Protein AF-A0A529KUZ6-F1 (afdb_monomer_lite)

Sequence (85 aa):
YTQPNEALERGEIDANAFQHKPYLDNQIKTQGYHIVPVGYTGVWPIGLYSKKHGKVADLPEGAVIGLPNDPSNEGRALHVLEHEG

Foldseek 3Di:
DCVVQVCCQVVVDVDDDDDDPVLVVVCCVPVVGPDDDPDDDDDDDDDDDDPPDDAPVRADPPRDDDFDPDPRRRVVVVVVVVVRD

Radius of gyration: 16.4 Å; chains: 1; bounding box: 40×23×40 Å

Structure (mmCIF, N/CA/C/O backbone):
data_AF-A0A529KUZ6-F1
#
_entry.id   AF-A0A529KUZ6-F1
#
loop_
_atom_site.group_PDB
_atom_site.id
_atom_site.type_symbol
_atom_site.label_atom_id
_atom_site.label_alt_id
_atom_site.label_comp_id
_atom_site.label_asym_id
_atom_site.label_entity_id
_atom_site.label_seq_id
_atom_site.pdbx_PDB_ins_code
_atom_site.Cartn_x
_atom_site.Cartn_y
_atom_site.Cartn_z
_atom_site.occupancy
_atom_site.B_iso_or_equiv
_atom_site.auth_seq_id
_atom_site.auth_comp_id
_atom_site.auth_asym_id
_atom_site.auth_atom_id
_atom_site.pdbx_PDB_model_num
ATOM 1 N N . TYR A 1 1 ? 4.678 5.280 0.373 1.00 62.03 1 TYR A N 1
ATOM 2 C CA . TYR A 1 1 ? 5.895 4.481 0.125 1.00 62.03 1 TYR A CA 1
ATOM 3 C C . TYR A 1 1 ? 6.222 4.469 -1.367 1.00 62.03 1 TYR A C 1
ATOM 5 O O . TYR A 1 1 ? 6.052 3.457 -2.022 1.00 62.03 1 TYR A O 1
ATOM 13 N N . THR A 1 2 ? 6.668 5.587 -1.940 1.00 73.50 2 THR A N 1
ATOM 14 C CA . THR A 1 2 ? 6.986 5.643 -3.385 1.00 73.50 2 THR A CA 1
ATOM 15 C C . THR A 1 2 ? 8.442 5.290 -3.691 1.00 73.50 2 THR A C 1
ATOM 17 O O . THR A 1 2 ? 8.736 4.776 -4.765 1.00 73.50 2 THR A O 1
ATOM 20 N N . GLN A 1 3 ? 9.336 5.495 -2.718 1.00 91.56 3 GLN A N 1
ATOM 21 C CA . GLN A 1 3 ? 10.787 5.402 -2.899 1.00 91.56 3 GLN A CA 1
ATOM 22 C C . GLN A 1 3 ? 11.289 4.069 -3.490 1.00 91.56 3 GLN A C 1
ATOM 24 O O . GLN A 1 3 ? 12.099 4.130 -4.407 1.00 91.56 3 GLN A O 1
ATOM 29 N N . PRO A 1 4 ? 10.823 2.869 -3.074 1.00 96.62 4 PRO A N 1
ATOM 30 C CA . PRO A 1 4 ? 11.389 1.629 -3.616 1.00 96.62 4 PRO A CA 1
ATOM 31 C C . PRO A 1 4 ? 11.071 1.391 -5.099 1.00 96.62 4 PRO A C 1
ATOM 33 O O . PRO A 1 4 ? 11.870 0.778 -5.800 1.00 96.62 4 PRO A O 1
ATOM 36 N N . ASN A 1 5 ? 9.914 1.857 -5.585 1.00 97.50 5 ASN A N 1
ATOM 37 C CA . ASN A 1 5 ? 9.584 1.773 -7.010 1.00 97.50 5 ASN A CA 1
ATOM 38 C C . ASN A 1 5 ? 10.328 2.836 -7.812 1.00 97.50 5 ASN A C 1
ATOM 40 O O . ASN A 1 5 ? 10.846 2.535 -8.876 1.00 97.50 5 ASN A O 1
ATOM 44 N N . GLU A 1 6 ? 10.442 4.048 -7.276 1.00 97.25 6 GLU A N 1
ATOM 45 C CA . GLU A 1 6 ? 11.194 5.130 -7.914 1.00 97.25 6 GLU A CA 1
ATOM 46 C C . GLU A 1 6 ? 12.692 4.792 -8.046 1.00 97.25 6 GLU A C 1
ATOM 48 O O . GLU A 1 6 ? 13.300 5.061 -9.077 1.00 97.25 6 GLU A O 1
ATOM 53 N N . ALA A 1 7 ? 13.287 4.171 -7.022 1.00 98.00 7 ALA A N 1
ATOM 54 C CA . ALA A 1 7 ? 14.671 3.695 -7.054 1.00 98.00 7 ALA A CA 1
ATOM 55 C C . ALA A 1 7 ? 14.867 2.565 -8.081 1.00 98.00 7 ALA A C 1
ATOM 57 O O . ALA A 1 7 ? 15.858 2.561 -8.807 1.00 98.00 7 ALA A O 1
ATOM 58 N N . LEU A 1 8 ? 13.912 1.630 -8.179 1.00 97.94 8 LEU A N 1
ATOM 59 C CA . LEU A 1 8 ? 13.959 0.547 -9.168 1.00 97.94 8 LEU A CA 1
ATOM 60 C C . LEU A 1 8 ? 13.813 1.081 -10.599 1.00 97.94 8 LEU A C 1
ATOM 62 O O . LEU A 1 8 ? 14.607 0.724 -11.461 1.00 97.94 8 LEU A O 1
ATOM 66 N N . GLU A 1 9 ? 12.854 1.976 -10.846 1.00 97.81 9 GLU A N 1
ATOM 67 C CA . GLU A 1 9 ? 12.667 2.608 -12.160 1.00 97.81 9 GLU A CA 1
ATOM 68 C C . GLU A 1 9 ? 13.920 3.385 -12.602 1.00 97.81 9 GLU A C 1
ATOM 70 O O . GLU A 1 9 ? 14.284 3.369 -13.775 1.00 97.81 9 GLU A O 1
ATOM 75 N N . ARG A 1 10 ? 14.616 4.036 -11.659 1.00 97.50 10 ARG A N 1
ATOM 76 C CA . ARG A 1 10 ? 15.881 4.749 -11.912 1.00 97.50 10 ARG A CA 1
ATOM 77 C C . ARG A 1 10 ? 17.103 3.838 -12.062 1.00 97.50 10 ARG A C 1
ATOM 79 O O . ARG A 1 10 ? 18.182 4.340 -12.369 1.00 97.50 10 ARG A O 1
ATOM 86 N N . GLY A 1 11 ? 16.959 2.530 -11.848 1.00 98.06 11 GLY A N 1
ATOM 87 C CA . GLY A 1 11 ? 18.070 1.577 -11.882 1.00 98.06 11 GLY A CA 1
ATOM 88 C C . GLY A 1 11 ? 19.043 1.709 -10.704 1.00 98.06 11 GLY A C 1
ATOM 89 O O . GLY A 1 11 ? 20.188 1.280 -10.808 1.00 98.06 11 GLY A O 1
ATOM 90 N N . GLU A 1 12 ? 18.618 2.311 -9.590 1.00 98.44 12 GLU A N 1
ATOM 91 C CA . GLU A 1 12 ? 19.426 2.433 -8.365 1.00 98.44 12 GLU A CA 1
ATOM 92 C C . GLU A 1 12 ? 19.468 1.118 -7.568 1.00 98.44 12 GLU A C 1
ATOM 94 O O . GLU A 1 12 ? 20.380 0.895 -6.772 1.00 98.44 12 GLU A O 1
ATOM 99 N N . ILE A 1 13 ? 18.475 0.250 -7.778 1.00 98.31 13 ILE A N 1
ATOM 100 C CA . ILE A 1 13 ? 18.380 -1.099 -7.213 1.00 98.31 13 ILE A CA 1
ATOM 101 C C . ILE A 1 13 ? 17.925 -2.079 -8.297 1.00 98.31 13 ILE A C 1
ATOM 103 O O . ILE A 1 13 ? 17.150 -1.707 -9.174 1.00 98.31 13 ILE A O 1
ATOM 107 N N . ASP A 1 14 ? 18.344 -3.342 -8.200 1.00 98.44 14 ASP A N 1
ATOM 108 C CA . ASP A 1 14 ? 17.979 -4.378 -9.182 1.00 98.44 14 ASP A CA 1
ATOM 109 C C . ASP A 1 14 ? 16.586 -4.983 -8.935 1.00 98.44 14 ASP A C 1
ATOM 111 O O . ASP A 1 14 ? 15.951 -5.517 -9.844 1.00 98.44 14 ASP A O 1
ATOM 115 N N . ALA A 1 15 ? 16.109 -4.939 -7.687 1.00 97.81 15 ALA A N 1
ATOM 116 C CA . ALA A 1 15 ? 14.811 -5.469 -7.282 1.00 97.81 15 ALA A CA 1
ATOM 117 C C . ALA A 1 15 ? 14.328 -4.841 -5.965 1.00 9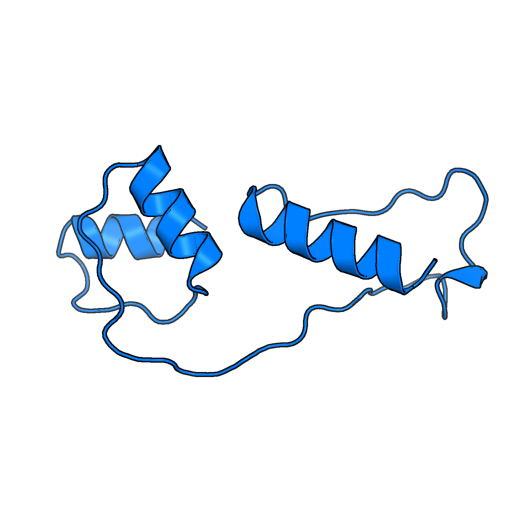7.81 15 ALA A C 1
ATOM 119 O O . ALA A 1 15 ? 15.125 -4.408 -5.132 1.00 97.81 15 ALA A O 1
ATOM 120 N N . ASN A 1 16 ? 13.012 -4.865 -5.732 1.00 97.69 16 ASN A N 1
ATOM 121 C CA . ASN A 1 16 ? 12.404 -4.578 -4.431 1.00 97.69 16 ASN A CA 1
ATOM 122 C C . ASN A 1 16 ? 11.371 -5.660 -4.056 1.00 97.69 1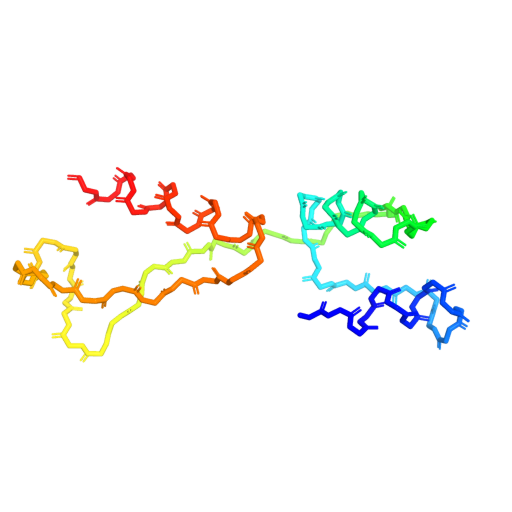6 ASN A C 1
ATOM 124 O O . A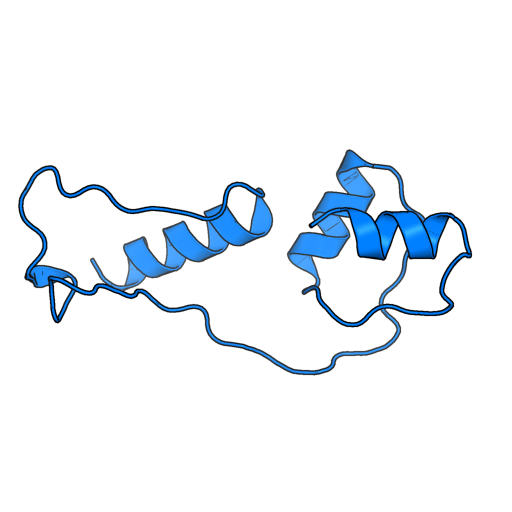SN A 1 16 ? 10.834 -6.345 -4.923 1.00 97.69 16 ASN A O 1
ATOM 128 N N . ALA A 1 17 ? 11.102 -5.826 -2.757 1.00 96.31 17 ALA A N 1
ATOM 129 C CA . ALA A 1 17 ? 10.190 -6.850 -2.235 1.00 96.31 17 ALA A CA 1
ATOM 130 C C . ALA A 1 17 ? 9.362 -6.318 -1.049 1.00 96.31 17 ALA A C 1
ATOM 132 O O . ALA A 1 17 ? 9.528 -6.757 0.086 1.00 96.31 17 ALA A O 1
ATOM 133 N N . PHE A 1 18 ? 8.492 -5.334 -1.303 1.00 95.50 18 PHE A N 1
ATOM 134 C CA . PHE A 1 18 ? 7.700 -4.664 -0.252 1.00 95.50 18 PHE A CA 1
ATOM 135 C C . PHE A 1 18 ? 6.192 -4.583 -0.533 1.00 95.50 18 PHE A C 1
ATOM 137 O O . PHE A 1 18 ? 5.415 -4.264 0.365 1.00 95.50 18 PHE A O 1
ATOM 144 N N . GLN A 1 19 ? 5.782 -4.806 -1.781 1.00 96.00 19 GLN A N 1
ATOM 145 C CA . GLN A 1 19 ? 4.449 -4.470 -2.276 1.00 96.00 19 GLN A CA 1
ATOM 146 C C . GLN A 1 19 ? 3.669 -5.706 -2.717 1.00 96.00 19 GLN A C 1
ATOM 148 O O . GLN A 1 19 ? 4.242 -6.741 -3.054 1.00 96.00 19 GLN A O 1
ATOM 153 N N . HIS A 1 20 ? 2.347 -5.568 -2.754 1.00 95.94 20 HIS A N 1
ATOM 154 C CA . HIS A 1 20 ? 1.446 -6.528 -3.389 1.00 95.94 20 HIS A CA 1
ATOM 155 C C . HIS A 1 20 ? 1.062 -6.060 -4.798 1.00 95.94 20 HIS A C 1
ATOM 157 O O . HIS A 1 20 ? 1.317 -4.918 -5.187 1.00 95.94 20 HIS A O 1
ATOM 163 N N . LYS A 1 21 ? 0.451 -6.958 -5.581 1.00 96.06 21 LYS A N 1
ATOM 164 C CA . LYS A 1 21 ? 0.125 -6.691 -6.988 1.00 96.06 21 LYS A CA 1
ATOM 165 C C . LYS A 1 21 ? -0.806 -5.477 -7.181 1.00 96.06 21 LYS A C 1
ATOM 167 O O . LYS A 1 21 ? -0.463 -4.640 -8.010 1.00 96.06 21 LYS A O 1
ATOM 172 N N . PRO A 1 22 ? -1.912 -5.308 -6.428 1.00 96.12 22 PRO A N 1
ATOM 173 C CA . PRO A 1 22 ? -2.758 -4.119 -6.567 1.00 96.12 22 PRO A CA 1
ATOM 174 C C . PRO A 1 22 ? -2.021 -2.791 -6.344 1.00 96.12 22 PRO A C 1
ATOM 176 O O . PRO A 1 22 ? -2.292 -1.813 -7.040 1.00 96.12 22 PRO A O 1
ATOM 179 N N . TYR A 1 23 ? -1.071 -2.752 -5.402 1.00 96.44 23 TYR A N 1
ATOM 180 C CA . TYR A 1 23 ? -0.243 -1.567 -5.177 1.00 96.44 23 TYR A CA 1
ATOM 181 C C . TYR A 1 23 ? 0.641 -1.270 -6.392 1.00 96.44 23 TYR A C 1
ATOM 183 O O . TYR A 1 23 ? 0.653 -0.135 -6.871 1.00 96.44 23 TYR A O 1
ATOM 191 N N . LEU A 1 24 ? 1.334 -2.289 -6.916 1.00 97.12 24 LEU A N 1
ATOM 192 C CA . LEU A 1 24 ? 2.181 -2.156 -8.103 1.00 97.12 24 LEU A CA 1
ATOM 193 C C . LEU A 1 24 ? 1.371 -1.706 -9.327 1.00 97.12 24 LEU A C 1
ATOM 195 O O . LEU A 1 24 ? 1.763 -0.751 -9.992 1.00 97.12 24 LEU A O 1
ATOM 199 N N . ASP A 1 25 ? 0.215 -2.323 -9.581 1.00 97.25 25 ASP A N 1
ATOM 200 C CA . ASP A 1 25 ? -0.670 -1.963 -10.696 1.00 97.25 25 ASP A CA 1
ATOM 201 C C . ASP A 1 25 ? -1.095 -0.483 -10.613 1.00 97.25 25 ASP A C 1
ATOM 203 O O . ASP A 1 25 ? -1.092 0.238 -11.614 1.00 97.25 25 ASP A O 1
ATOM 207 N N . ASN A 1 26 ? -1.417 0.006 -9.408 1.00 96.25 26 ASN A N 1
ATOM 208 C CA . ASN A 1 26 ? -1.756 1.412 -9.197 1.00 96.25 26 ASN A CA 1
ATOM 209 C C . ASN A 1 26 ? -0.543 2.342 -9.383 1.00 96.25 26 ASN A C 1
ATOM 211 O O . ASN A 1 26 ? -0.684 3.429 -9.943 1.00 96.25 26 ASN A O 1
ATOM 215 N N . GLN A 1 27 ? 0.649 1.939 -8.938 1.00 96.25 27 GLN A N 1
ATOM 216 C CA . GLN A 1 27 ? 1.882 2.706 -9.150 1.00 96.25 27 GLN A CA 1
ATOM 217 C C . GLN A 1 27 ? 2.227 2.813 -10.639 1.00 96.25 27 GLN A C 1
ATOM 219 O O . GLN A 1 27 ? 2.483 3.915 -11.110 1.00 96.25 27 GLN A O 1
ATOM 224 N N . ILE A 1 28 ? 2.131 1.722 -11.400 1.00 96.88 28 ILE A N 1
ATOM 225 C CA . ILE A 1 28 ? 2.304 1.733 -12.861 1.00 96.88 28 ILE A CA 1
ATOM 226 C C . ILE A 1 28 ? 1.284 2.677 -13.507 1.00 96.88 28 ILE A C 1
ATOM 228 O O . ILE A 1 28 ? 1.658 3.558 -14.275 1.00 96.88 28 ILE A O 1
ATOM 232 N N . LYS A 1 29 ? -0.000 2.561 -13.144 1.00 96.62 29 LYS A N 1
ATOM 233 C CA . LYS A 1 29 ? -1.068 3.413 -13.690 1.00 96.62 29 LYS A CA 1
ATOM 234 C C . LYS A 1 29 ? -0.854 4.905 -13.411 1.00 96.62 29 LYS A C 1
ATOM 236 O O . LYS A 1 29 ? -1.201 5.730 -14.250 1.00 96.62 29 LYS A O 1
ATOM 241 N N . THR A 1 30 ? -0.363 5.255 -12.223 1.00 94.88 30 THR A N 1
ATOM 242 C CA . THR A 1 30 ? -0.279 6.656 -11.771 1.00 94.88 30 THR A CA 1
ATOM 243 C C . THR A 1 30 ? 1.067 7.318 -12.042 1.00 94.88 30 THR A C 1
ATOM 245 O O . THR A 1 30 ? 1.096 8.529 -12.227 1.00 94.88 30 THR A O 1
ATOM 248 N N . GLN A 1 31 ? 2.160 6.553 -12.058 1.00 95.81 31 GLN A N 1
ATOM 249 C CA . GLN A 1 31 ? 3.526 7.066 -12.218 1.00 95.81 31 GLN A CA 1
ATOM 250 C C . GLN A 1 31 ? 4.157 6.688 -13.564 1.00 95.81 31 GLN A C 1
ATOM 252 O O . GLN A 1 31 ? 5.160 7.278 -13.943 1.00 95.81 31 GLN A O 1
ATOM 257 N N . GLY A 1 32 ? 3.586 5.725 -14.297 1.00 96.69 32 GLY A N 1
ATOM 258 C CA . GLY A 1 32 ? 4.115 5.285 -15.591 1.00 96.69 32 GLY A CA 1
ATOM 259 C C . GLY A 1 32 ? 5.352 4.386 -15.500 1.00 96.69 32 GLY A C 1
ATOM 260 O O . GLY A 1 32 ? 6.118 4.331 -16.454 1.00 96.69 32 GLY A O 1
ATOM 261 N N . TYR A 1 33 ? 5.561 3.705 -14.369 1.00 97.56 33 TYR A N 1
ATOM 262 C CA . TYR A 1 33 ? 6.696 2.796 -14.177 1.00 97.56 33 TYR A CA 1
ATOM 263 C C . TYR A 1 33 ? 6.643 1.559 -15.085 1.00 97.56 33 TYR A C 1
ATOM 265 O O . TYR A 1 33 ? 5.566 1.034 -15.374 1.00 97.56 33 TYR A O 1
ATOM 273 N N . HIS A 1 34 ? 7.815 1.032 -15.437 1.00 98.06 34 HIS A N 1
ATOM 274 C CA . HIS A 1 34 ? 8.010 -0.159 -16.275 1.00 98.06 34 HIS A CA 1
ATOM 275 C C . HIS A 1 34 ? 8.430 -1.380 -15.445 1.00 98.06 34 HIS A C 1
ATOM 277 O O . HIS A 1 34 ? 9.214 -2.227 -15.874 1.00 98.06 34 HIS A O 1
ATOM 283 N N . ILE A 1 35 ? 7.906 -1.470 -14.226 1.00 98.19 35 ILE A N 1
ATOM 284 C CA . ILE A 1 35 ? 8.245 -2.513 -13.258 1.00 98.19 35 ILE A CA 1
ATOM 285 C C . ILE A 1 35 ? 7.323 -3.716 -13.454 1.00 98.19 35 ILE A C 1
ATOM 287 O O . ILE A 1 35 ? 6.106 -3.574 -13.564 1.00 98.19 35 ILE A O 1
ATOM 291 N N . VAL A 1 36 ? 7.894 -4.920 -13.437 1.00 98.12 36 VAL A N 1
ATOM 292 C CA . VAL A 1 36 ? 7.147 -6.179 -13.553 1.00 98.12 36 VAL A CA 1
ATOM 293 C C . VAL A 1 36 ? 7.354 -7.065 -12.324 1.00 98.12 36 VAL A C 1
ATOM 295 O O . VAL A 1 36 ? 8.429 -7.047 -11.721 1.00 98.12 36 VAL A O 1
ATOM 298 N N . PRO A 1 37 ? 6.353 -7.872 -11.933 1.00 97.56 37 PRO A N 1
ATOM 299 C CA . PRO A 1 37 ? 6.547 -8.878 -10.901 1.00 97.56 37 PRO A CA 1
ATOM 300 C C . PRO A 1 37 ? 7.448 -10.008 -11.418 1.00 97.56 37 PRO A C 1
ATOM 302 O O . PRO A 1 37 ? 7.199 -10.570 -12.482 1.00 97.56 37 PRO A O 1
ATOM 305 N N . VAL A 1 38 ? 8.455 -10.382 -10.627 1.00 97.44 38 VAL A N 1
ATOM 306 C CA . VAL A 1 38 ? 9.354 -11.521 -10.913 1.00 97.44 38 VAL A CA 1
ATOM 307 C C . VAL A 1 38 ? 9.108 -12.729 -10.001 1.00 97.44 38 VAL A C 1
ATOM 309 O O . VAL A 1 38 ? 9.689 -13.792 -10.199 1.00 97.44 38 VAL A O 1
ATOM 312 N N . GLY A 1 39 ? 8.231 -12.586 -9.004 1.00 96.94 39 GLY A N 1
ATOM 313 C CA . GLY A 1 39 ? 7.851 -13.647 -8.076 1.00 96.94 39 GLY A CA 1
ATOM 314 C C . GLY A 1 39 ? 6.923 -13.151 -6.967 1.00 96.94 39 GLY A C 1
ATOM 315 O O . GLY A 1 39 ? 6.764 -11.946 -6.768 1.00 96.94 39 GLY A O 1
ATOM 316 N N . TYR A 1 40 ? 6.320 -14.091 -6.238 1.00 96.06 40 TYR A N 1
ATOM 317 C CA . TYR A 1 40 ? 5.528 -13.818 -5.036 1.00 96.06 40 TYR A CA 1
ATOM 318 C C . TYR A 1 40 ? 6.315 -14.239 -3.795 1.00 96.06 40 TYR A C 1
ATOM 320 O O . TYR A 1 40 ? 6.903 -15.318 -3.776 1.00 96.06 40 TYR A O 1
ATOM 328 N N . THR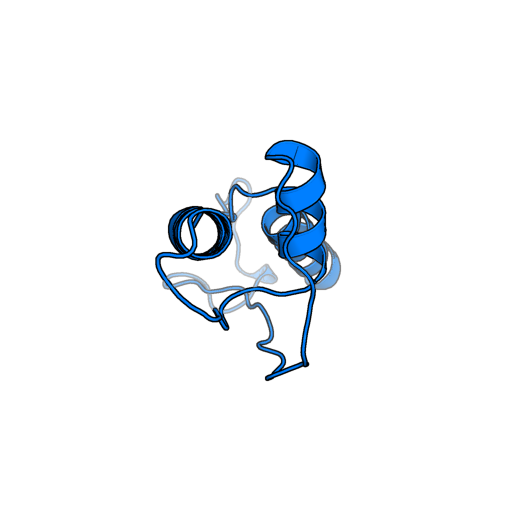 A 1 41 ? 6.322 -13.392 -2.766 1.00 95.69 41 THR A N 1
ATOM 329 C CA . THR A 1 41 ? 7.067 -13.636 -1.522 1.00 95.69 41 THR A CA 1
ATOM 330 C C . THR A 1 41 ? 6.181 -14.265 -0.451 1.00 95.69 41 THR A C 1
ATOM 332 O O . THR A 1 41 ? 6.319 -15.441 -0.135 1.00 95.69 41 THR A O 1
ATOM 335 N N . GLY A 1 42 ? 5.248 -13.490 0.098 1.00 94.44 42 GLY A N 1
ATOM 336 C CA . GLY A 1 42 ? 4.353 -13.907 1.168 1.00 94.44 42 GLY A CA 1
ATOM 337 C C . GLY A 1 42 ? 3.090 -13.059 1.218 1.00 94.44 42 GLY A C 1
ATOM 338 O O . GLY A 1 42 ? 2.990 -12.009 0.580 1.00 94.44 42 GLY A O 1
ATOM 339 N N . VAL A 1 43 ? 2.109 -13.534 1.982 1.00 92.50 43 VAL A N 1
ATOM 340 C CA . VAL A 1 43 ? 0.867 -12.808 2.248 1.00 92.50 43 VAL A CA 1
ATOM 341 C C . VAL A 1 43 ? 0.855 -12.402 3.713 1.00 92.50 43 VAL A C 1
ATOM 343 O O . VAL A 1 43 ? 0.918 -13.252 4.597 1.00 92.50 43 VAL A O 1
ATOM 346 N N . TRP A 1 44 ? 0.733 -11.100 3.958 1.00 92.00 44 TRP A N 1
ATOM 347 C CA . TRP A 1 44 ? 0.543 -10.539 5.292 1.00 92.00 44 TRP A CA 1
ATOM 348 C C . TRP A 1 44 ? -0.916 -10.103 5.444 1.00 92.00 44 TRP A C 1
ATOM 350 O O . TRP A 1 44 ? -1.347 -9.167 4.750 1.00 92.00 44 TRP A O 1
ATOM 360 N N . PRO A 1 45 ? -1.706 -10.782 6.296 1.00 90.44 45 PRO A N 1
ATOM 361 C CA . PRO A 1 45 ? -3.058 -10.351 6.619 1.00 90.44 45 PRO A CA 1
ATOM 362 C C . PRO A 1 45 ? -3.040 -8.929 7.183 1.00 90.44 45 PRO A C 1
ATOM 364 O O . PRO A 1 45 ? -2.219 -8.599 8.036 1.00 90.44 45 PRO A O 1
ATOM 367 N N . ILE A 1 46 ? -3.930 -8.084 6.671 1.00 92.50 46 ILE A N 1
ATOM 368 C CA . ILE A 1 46 ? -4.204 -6.781 7.274 1.00 92.50 46 ILE A CA 1
ATOM 369 C C . ILE A 1 46 ? -5.116 -7.013 8.483 1.00 92.50 46 ILE A C 1
ATOM 371 O O . ILE A 1 46 ? -5.920 -7.944 8.472 1.00 92.50 46 ILE A O 1
ATOM 375 N N . GLY A 1 47 ? -4.988 -6.188 9.516 1.00 91.44 47 GLY A N 1
ATOM 376 C CA . GLY A 1 47 ? -5.792 -6.298 10.728 1.00 91.44 47 GLY A CA 1
ATOM 377 C C . GLY A 1 47 ? -6.229 -4.937 11.249 1.00 91.44 47 GLY A C 1
ATOM 378 O O . GLY A 1 47 ? -5.638 -3.90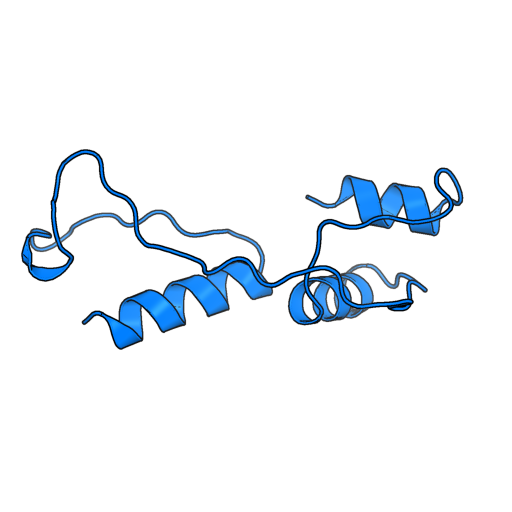9 10.911 1.00 91.44 47 GLY A O 1
ATOM 379 N N . LEU A 1 48 ? -7.257 -4.956 12.094 1.00 92.25 48 LEU A N 1
ATOM 380 C CA . LEU A 1 48 ? -7.680 -3.817 12.899 1.00 92.25 48 LEU A CA 1
ATOM 381 C C . LEU A 1 48 ? -6.950 -3.859 14.241 1.00 92.25 48 LEU A C 1
ATOM 383 O O . LEU A 1 48 ? -6.861 -4.904 14.883 1.00 92.25 48 LEU A O 1
ATOM 387 N N . TYR A 1 49 ? -6.437 -2.711 14.674 1.00 93.88 49 TYR A N 1
ATOM 388 C CA . TYR A 1 49 ? -5.690 -2.593 15.921 1.00 93.88 49 TYR A CA 1
ATOM 389 C C . TYR A 1 49 ? -6.220 -1.418 16.731 1.00 93.88 49 TYR A C 1
ATOM 391 O O . TYR A 1 49 ? -6.475 -0.339 16.198 1.00 93.88 49 TYR A O 1
ATOM 399 N N . SER A 1 50 ? -6.339 -1.603 18.043 1.00 95.38 50 SER A N 1
ATOM 400 C CA . SER A 1 50 ? -6.730 -0.547 18.968 1.00 95.38 50 SER A CA 1
ATOM 401 C C . SER A 1 50 ? -6.001 -0.715 20.293 1.00 95.38 50 SER A C 1
ATOM 403 O O . SER A 1 50 ? -5.801 -1.825 20.775 1.00 95.38 50 SER A O 1
ATOM 405 N N . LYS A 1 51 ? -5.605 0.409 20.896 1.00 96.62 51 LYS A N 1
ATOM 406 C CA . LYS A 1 51 ? -5.104 0.440 22.280 1.00 96.62 51 LYS A CA 1
ATOM 407 C C . LYS A 1 51 ? -6.229 0.596 23.309 1.00 96.62 51 LYS A C 1
ATOM 409 O O . LYS A 1 51 ? -5.957 0.524 24.500 1.00 96.62 51 LYS A O 1
ATOM 414 N N . LYS A 1 52 ? -7.454 0.899 22.859 1.00 96.25 52 LYS A N 1
ATOM 415 C CA . LYS A 1 52 ? -8.578 1.322 23.714 1.00 96.25 52 LYS A CA 1
ATOM 416 C C . LYS A 1 52 ? -9.754 0.344 23.716 1.00 96.25 52 LYS A C 1
ATOM 418 O O . LYS A 1 52 ? -10.465 0.279 24.708 1.00 96.25 52 LYS A O 1
ATOM 423 N N . HIS A 1 53 ? -9.960 -0.385 22.622 1.00 94.75 53 HIS A N 1
ATOM 424 C CA . HIS A 1 53 ? -11.132 -1.235 22.394 1.00 94.75 53 HIS A CA 1
ATOM 425 C C . HIS A 1 53 ? -10.672 -2.638 21.991 1.00 94.75 53 HIS A C 1
ATOM 427 O O . HIS A 1 53 ? -9.708 -2.759 21.236 1.00 94.75 53 HIS A O 1
ATOM 433 N N . GLY A 1 54 ? -11.325 -3.683 22.506 1.00 93.31 54 GLY A N 1
ATOM 434 C CA . GLY A 1 54 ? -10.910 -5.073 22.282 1.00 93.31 54 GLY A CA 1
ATOM 435 C C . GLY A 1 54 ? -11.509 -5.712 21.027 1.00 93.31 54 GLY A C 1
ATOM 436 O O . GLY A 1 54 ? -10.921 -6.635 20.474 1.00 93.31 54 GLY A O 1
ATOM 437 N N . LYS A 1 55 ? -12.665 -5.219 20.574 1.00 91.50 55 LYS A N 1
ATOM 438 C CA . LYS A 1 55 ? -13.392 -5.693 19.385 1.00 91.50 55 LYS A CA 1
ATOM 439 C C . LYS A 1 55 ? -14.137 -4.540 18.711 1.00 91.50 55 LYS A C 1
ATOM 441 O O . LYS A 1 55 ? -14.391 -3.516 19.341 1.00 91.50 55 LYS A O 1
ATOM 446 N N . VAL A 1 56 ? -14.515 -4.723 17.444 1.00 90.00 56 VAL A N 1
ATOM 447 C CA . VAL A 1 56 ? -15.223 -3.706 16.638 1.00 90.00 56 VAL A CA 1
ATOM 448 C C . VAL A 1 56 ? -16.545 -3.281 17.286 1.00 90.00 56 VAL A C 1
ATOM 450 O O . VAL A 1 56 ? -16.838 -2.093 17.350 1.00 90.00 56 VAL A O 1
ATOM 453 N N . ALA A 1 57 ? -17.280 -4.222 17.887 1.00 91.12 57 ALA A N 1
ATOM 454 C CA . ALA A 1 57 ? -18.529 -3.944 18.603 1.00 91.12 57 ALA A CA 1
ATOM 455 C C . ALA A 1 57 ? -18.378 -3.044 19.853 1.00 91.12 57 ALA A C 1
ATOM 457 O O . ALA A 1 57 ? -19.383 -2.579 20.382 1.00 91.12 57 ALA A O 1
ATOM 458 N N . ASP A 1 58 ? -17.153 -2.803 20.340 1.00 94.06 58 ASP A N 1
ATOM 459 C CA . ASP A 1 58 ? -16.895 -1.897 21.472 1.00 94.06 58 ASP A CA 1
ATOM 460 C C . ASP A 1 58 ? -16.662 -0.441 21.026 1.00 94.06 58 ASP A C 1
ATOM 462 O O . ASP A 1 58 ? -16.389 0.426 21.865 1.00 94.06 58 ASP A O 1
ATOM 466 N N . LEU A 1 59 ? -16.682 -0.163 19.717 1.00 93.81 59 LEU A N 1
ATOM 467 C CA . LEU A 1 59 ? -16.483 1.185 19.198 1.00 93.81 59 LEU A CA 1
ATOM 468 C C . LEU A 1 59 ? -17.716 2.053 19.500 1.00 93.81 59 LEU A C 1
ATOM 470 O O . LEU A 1 59 ? -18.835 1.661 19.167 1.00 93.81 59 LEU A O 1
ATOM 474 N N . PRO A 1 60 ? -17.542 3.237 20.116 1.00 95.75 60 PRO A N 1
ATOM 475 C CA . PRO A 1 60 ? -18.652 4.152 20.336 1.00 95.75 60 PRO A CA 1
ATOM 476 C C . PRO A 1 60 ? -19.133 4.761 19.015 1.00 95.75 60 PRO A C 1
ATOM 478 O O . PRO A 1 60 ? -18.383 4.862 18.041 1.00 95.75 60 PRO A O 1
ATOM 481 N N . GLU A 1 61 ? -20.371 5.248 19.007 1.00 95.06 61 GLU A N 1
ATOM 482 C CA . GLU A 1 61 ? -20.860 6.085 17.914 1.00 95.06 61 GLU A CA 1
ATOM 483 C C . GLU A 1 61 ? -19.936 7.300 17.718 1.00 95.06 61 GLU A C 1
ATOM 485 O O . GLU A 1 61 ? -19.490 7.929 18.681 1.00 95.06 61 GLU A O 1
ATOM 490 N N . GLY A 1 62 ? -19.601 7.599 16.461 1.00 95.31 62 GLY A N 1
ATOM 491 C CA . GLY A 1 62 ? -18.641 8.653 16.124 1.00 95.31 62 GLY A CA 1
ATOM 492 C C . GLY A 1 62 ? -17.170 8.283 16.355 1.00 95.31 62 GLY A C 1
ATOM 493 O O . GLY A 1 62 ? -16.315 9.171 16.344 1.00 95.31 62 GLY A O 1
ATOM 494 N N . ALA A 1 63 ? -16.842 7.001 16.559 1.00 95.38 63 ALA A N 1
ATOM 495 C CA . ALA A 1 63 ? -15.455 6.546 16.604 1.00 95.38 63 ALA A CA 1
ATOM 496 C C . ALA A 1 63 ? -14.682 6.926 15.328 1.00 95.38 63 ALA A C 1
ATOM 498 O O . ALA A 1 63 ? -15.181 6.816 14.209 1.00 95.38 63 ALA A O 1
ATOM 499 N N . VAL A 1 64 ? -13.424 7.336 15.506 1.00 95.44 64 VAL A N 1
ATOM 500 C CA . VAL A 1 64 ? -12.514 7.681 14.407 1.00 95.44 64 VAL A CA 1
ATOM 501 C C . VAL A 1 64 ? -11.598 6.498 14.119 1.00 95.44 64 VAL A C 1
ATOM 503 O O . VAL A 1 64 ? -10.900 6.019 15.015 1.00 95.44 64 VAL A O 1
ATOM 506 N N . ILE A 1 65 ? -11.566 6.063 12.860 1.00 94.69 65 ILE A N 1
ATOM 507 C CA . ILE A 1 65 ? -10.729 4.958 12.385 1.00 94.69 65 ILE A CA 1
ATOM 508 C C . ILE A 1 65 ? -9.700 5.517 11.402 1.00 94.69 65 ILE A C 1
ATOM 510 O O . ILE A 1 65 ? -10.054 6.162 10.419 1.00 94.69 65 ILE A O 1
ATOM 514 N N . GLY A 1 66 ? -8.415 5.294 11.682 1.00 96.06 66 GLY A N 1
ATOM 515 C CA . GLY A 1 66 ? -7.333 5.663 10.770 1.00 96.06 66 GLY A CA 1
ATOM 516 C C . GLY A 1 66 ? -7.159 4.611 9.678 1.00 96.06 66 GLY A C 1
ATOM 517 O O . GLY A 1 66 ? -7.066 3.425 9.989 1.00 96.06 66 GLY A O 1
ATOM 518 N N . LEU A 1 67 ? -7.077 5.048 8.421 1.00 96.19 67 LEU A N 1
ATOM 519 C CA . LEU A 1 67 ? -6.897 4.183 7.254 1.00 96.19 67 LEU A CA 1
ATOM 520 C C . LEU A 1 67 ? -5.587 4.508 6.518 1.00 96.19 67 LEU A C 1
ATOM 522 O O . LEU A 1 67 ? -5.072 5.626 6.639 1.00 96.19 67 LEU A O 1
ATOM 526 N N . PRO A 1 68 ? -5.038 3.558 5.739 1.00 95.19 68 PRO A N 1
ATOM 527 C CA . PRO A 1 68 ? -4.036 3.873 4.726 1.00 95.19 68 PRO A CA 1
ATOM 528 C C . PRO A 1 68 ? -4.583 4.902 3.731 1.00 95.19 68 PRO A C 1
ATOM 530 O O . PRO A 1 68 ? -5.778 4.923 3.467 1.00 95.19 68 PRO A O 1
ATOM 533 N N . ASN A 1 69 ? -3.705 5.727 3.160 1.00 93.38 69 ASN A N 1
ATOM 534 C CA . ASN A 1 69 ? -4.080 6.803 2.236 1.00 93.38 69 ASN A CA 1
ATOM 535 C C . ASN A 1 69 ? -3.672 6.540 0.776 1.00 93.38 69 ASN A C 1
ATOM 537 O O . ASN A 1 69 ? -3.752 7.443 -0.056 1.00 93.38 69 ASN A O 1
ATOM 541 N N . ASP A 1 70 ? -3.172 5.340 0.463 1.00 93.19 70 ASP A N 1
ATOM 542 C CA . ASP A 1 70 ? -2.992 4.914 -0.922 1.00 93.19 70 ASP A CA 1
ATOM 543 C C . ASP A 1 70 ? -4.206 4.096 -1.393 1.00 93.19 70 ASP A C 1
ATOM 545 O O . ASP A 1 70 ? -4.719 3.289 -0.613 1.00 93.19 70 ASP A O 1
ATOM 549 N N . PRO A 1 71 ? -4.630 4.227 -2.668 1.00 92.88 71 PRO A N 1
ATOM 550 C CA . PRO A 1 71 ? -5.897 3.662 -3.139 1.00 92.88 71 PRO A CA 1
ATOM 551 C C . PRO A 1 71 ? -6.061 2.160 -2.887 1.00 92.88 71 PRO A C 1
ATOM 553 O O . PRO A 1 71 ? -7.148 1.685 -2.568 1.00 92.88 71 PRO A O 1
ATOM 556 N N . SER A 1 72 ? -4.976 1.396 -3.032 1.00 94.00 72 SER A N 1
ATOM 557 C CA . SER A 1 72 ? -5.030 -0.060 -2.920 1.00 94.00 72 SER A CA 1
ATOM 558 C C . SER A 1 72 ? -5.181 -0.529 -1.472 1.00 94.00 72 SER A C 1
ATOM 560 O O . SER A 1 72 ? -5.964 -1.438 -1.195 1.00 94.00 72 SER A O 1
ATOM 562 N N . ASN A 1 73 ? -4.455 0.090 -0.536 1.00 95.50 73 ASN A N 1
ATOM 563 C CA . ASN A 1 73 ? -4.512 -0.285 0.871 1.00 95.50 73 ASN A CA 1
ATOM 564 C C . ASN A 1 73 ? -5.707 0.348 1.587 1.00 95.50 73 ASN A C 1
ATOM 566 O O . ASN A 1 73 ? -6.243 -0.282 2.496 1.00 95.50 73 ASN A O 1
ATOM 570 N N . GLU A 1 74 ? -6.154 1.535 1.169 1.00 95.81 74 GLU A N 1
ATOM 571 C CA . GLU A 1 74 ? -7.396 2.138 1.661 1.00 95.81 74 GLU A CA 1
ATOM 572 C C . GLU A 1 74 ? -8.594 1.243 1.326 1.00 95.81 74 GLU A C 1
ATOM 574 O O . GLU A 1 74 ? -9.326 0.837 2.226 1.00 95.81 74 GLU A O 1
ATOM 579 N N . GLY A 1 75 ? -8.727 0.822 0.060 1.00 95.00 75 GLY A N 1
ATOM 580 C CA . GLY A 1 75 ? -9.779 -0.112 -0.352 1.00 95.00 75 GLY A CA 1
ATOM 581 C C . GLY A 1 75 ? -9.721 -1.442 0.407 1.00 95.00 75 GLY A C 1
ATOM 582 O O . GLY A 1 75 ? -10.743 -1.950 0.865 1.00 95.00 75 GLY A O 1
ATOM 583 N N . ARG A 1 76 ? -8.516 -1.986 0.629 1.00 95.06 76 ARG A N 1
ATOM 584 C CA . ARG A 1 76 ? -8.332 -3.205 1.432 1.00 95.06 76 ARG A CA 1
ATOM 585 C C . ARG A 1 76 ? -8.772 -3.016 2.890 1.00 95.06 76 ARG A C 1
ATOM 587 O O . ARG A 1 76 ? -9.343 -3.937 3.464 1.00 95.06 76 ARG A O 1
ATOM 594 N N . ALA A 1 77 ? -8.500 -1.859 3.490 1.00 95.19 77 ALA A N 1
ATOM 595 C CA . ALA A 1 77 ? -8.894 -1.563 4.865 1.00 95.19 77 ALA A CA 1
ATOM 596 C C . ALA A 1 77 ? -10.414 -1.369 5.000 1.00 95.19 77 ALA A C 1
ATOM 598 O O . ALA A 1 77 ? -11.004 -1.871 5.954 1.00 95.19 77 ALA A O 1
ATOM 599 N N . LEU A 1 78 ? -11.054 -0.718 4.024 1.00 94.62 78 LEU A N 1
ATOM 600 C CA . LEU A 1 78 ? -12.511 -0.573 3.983 1.00 94.62 78 LEU A CA 1
ATOM 601 C C . LEU A 1 78 ? -13.222 -1.927 3.876 1.00 94.62 78 LEU A C 1
ATOM 603 O O . LEU A 1 78 ? -14.178 -2.155 4.607 1.00 94.62 78 LEU A O 1
ATOM 607 N N . HIS A 1 79 ? -12.717 -2.857 3.062 1.00 93.56 79 HIS A N 1
ATOM 608 C CA . HIS A 1 79 ? -13.283 -4.210 2.991 1.00 93.56 79 HIS A CA 1
ATOM 609 C C . HIS A 1 79 ? -13.161 -5.000 4.299 1.00 93.56 79 HIS A C 1
ATOM 611 O O . HIS A 1 79 ? -14.022 -5.816 4.610 1.00 93.56 79 HIS A O 1
ATOM 617 N N . VAL A 1 80 ? -12.106 -4.774 5.085 1.00 92.25 80 VAL A N 1
ATOM 618 C CA . VAL A 1 80 ? -11.984 -5.399 6.413 1.00 92.25 80 VAL A CA 1
ATOM 619 C C . VAL A 1 80 ? -13.025 -4.821 7.363 1.00 92.25 80 VAL A C 1
ATOM 621 O O . VAL A 1 80 ? -13.666 -5.571 8.084 1.00 92.25 80 VAL A O 1
ATOM 624 N N . LEU A 1 81 ? -13.226 -3.502 7.347 1.00 91.38 81 LEU A N 1
ATOM 625 C CA . LEU A 1 81 ? -14.267 -2.862 8.153 1.00 91.38 81 LEU A CA 1
ATOM 626 C C . LEU A 1 81 ? -15.673 -3.326 7.761 1.00 91.38 81 LEU A C 1
ATOM 628 O O . LEU A 1 81 ? -16.494 -3.540 8.641 1.00 91.38 81 LEU A O 1
ATOM 632 N N . GLU A 1 82 ? -15.928 -3.505 6.465 1.00 91.38 82 GLU A N 1
ATOM 633 C CA . GLU A 1 82 ? -17.179 -4.063 5.942 1.00 91.38 82 GLU A CA 1
ATOM 634 C C . GLU A 1 82 ? -17.411 -5.505 6.415 1.00 91.38 82 GLU A C 1
ATOM 636 O O . GLU A 1 82 ? -18.535 -5.863 6.737 1.00 91.38 82 GLU A O 1
ATOM 641 N N . HIS A 1 83 ? -16.363 -6.331 6.477 1.00 89.50 83 HIS A N 1
ATOM 642 C CA . HIS A 1 83 ? -16.466 -7.725 6.919 1.00 89.50 83 HIS A CA 1
ATOM 643 C C . HIS A 1 83 ? -16.687 -7.877 8.435 1.00 89.50 83 HIS A C 1
ATOM 645 O O . HIS A 1 83 ? -17.292 -8.851 8.875 1.00 89.50 83 HIS A O 1
ATOM 651 N N . GLU A 1 84 ? -16.154 -6.954 9.238 1.00 84.50 84 GLU A N 1
ATOM 652 C CA . GLU A 1 84 ? -16.210 -7.012 10.707 1.00 84.50 84 GLU A CA 1
ATOM 653 C C . GLU A 1 84 ? -17.412 -6.264 11.320 1.00 84.5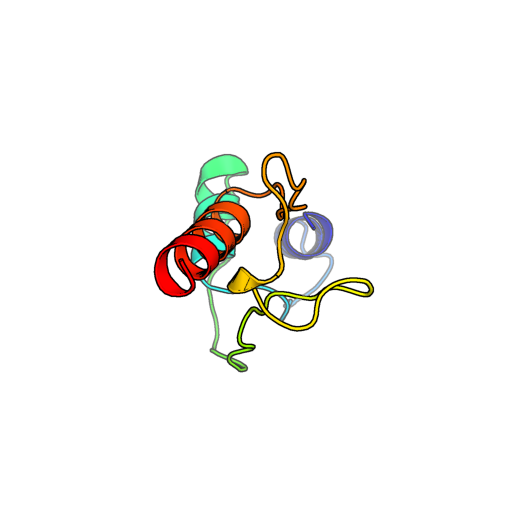0 84 GLU A C 1
ATOM 655 O O . GLU A 1 84 ? -17.596 -6.316 12.541 1.00 84.50 84 GLU A O 1
ATOM 660 N N . GLY A 1 85 ? -18.184 -5.537 10.504 1.00 75.00 85 GLY A N 1
ATOM 661 C CA . GLY A 1 85 ? -19.407 -4.819 10.892 1.00 75.00 85 GLY A CA 1
ATOM 662 C C . GLY A 1 85 ? -20.673 -5.617 10.610 1.00 75.00 85 GLY A C 1
ATOM 663 O O . GLY A 1 85 ? -21.617 -5.486 11.422 1.00 75.00 85 GLY A O 1
#

Secondary structure (DSSP, 8-state):
--HHHHHHHTTSSS------HHHHHHHHHHH-------------------SS-SSGGGPPTT------SSHHHHHHHHHHHHHH-

pLDDT: mean 94.26, std 5.34, range [62.03, 98.44]